Protein AF-A0A5N4EJU1-F1 (afdb_monomer)

InterPro domains:
  IPR001828 Receptor, ligand binding region [PF01094] (2-171)
  IPR028082 Periplasmic binding protein-like I [SSF53822] (2-171)

Sequence (171 aa):
MPNTTLTYDIQRINLFDSFEASRRACDQLALGVAALFGPSHSSSVSAVQSICNALEVPHIQTRWKHPSVDNKDLFYINLYPDYAAISRAVLDLVLYYNWKTVTVVYEDSTGLIRLQELIKAPSRYNIKIKIRQLPSGNKDAKPLLKEMKKGKEFYVIFDCSHETAAEILKQ

Solvent-accessible surface area (backbone atoms only — not comparable to full-atom values): 10198 Å² total; per-residue (Å²): 121,95,91,66,84,88,82,87,86,89,82,85,71,64,87,81,38,29,65,58,36,35,52,53,47,51,55,47,54,74,72,67,58,84,55,43,79,51,63,78,49,62,68,23,31,58,44,40,43,53,53,22,36,77,69,70,30,40,25,43,33,78,48,83,60,85,84,62,94,82,68,79,76,73,32,60,51,65,74,34,79,58,44,67,59,53,13,45,54,54,40,51,50,42,57,72,71,63,54,49,52,39,34,42,36,26,56,53,82,67,38,60,60,40,35,41,57,43,72,53,33,53,82,81,41,90,36,47,80,45,81,47,72,50,61,79,69,101,49,83,52,54,68,61,53,51,50,33,57,74,68,67,57,79,44,70,46,79,43,62,55,72,68,57,47,60,54,59,77,73,104

Mean predicted aligned error: 4.78 Å

Secondary structure (DSSP, 8-state):
-TT-----------TT-HHHHHHHHHHHHHHT-S-EE--SSHHHHHHHHHHHHHTTPPEEE-S--PPPTT----SEEE-SPPHHHHHHHHHHHHHHTT-SEEEEEESSTTHHHHTHHHHHGGGTSS-EEEEEEPPSSS---HHHHHHHHHTT--SEEEES-HHHHHHHTT-

Radius of gyration: 20.51 Å; Cα contacts (8 Å, |Δi|>4): 219; chains: 1; bounding box: 45×35×64 Å

pLDDT: mean 92.73, std 7.02, range [63.12, 98.25]

Foldseek 3Di:
DVPDDDDDDDDDDDPLPLVRLLVVLVVRVVVPDQAAAHDQHQNNRVSSQVVCQVVVHAYEAAYDYDDDPPDPRDRYDYPHDDLVVQLVVVVVVCVVVVAQEEEEEEADPCLCVSNVVVVCCVVPDNHHYHYHYADHDPDDCVVVVVVCVVVVRPHYDYHDDPVVVVVVVVD

Organism: Camelus dromedarius (NCBI:txid9838)

Nearest PDB structures (foldseek):
  9b37-assembly1_A  TM=9.766E-01  e=9.406E-22  Rattus norvegicus
  3qlu-assembly2_D  TM=9.617E-01  e=1.287E-21  Rattus norvegicus
  7ysj-assembly1_D  TM=9.366E-01  e=5.253E-23  Rattus norvegicus
  3olz-assembly1_A  TM=9.768E-01  e=1.794E-20  Rattus norvegicus
  3olz-assembly1_B  TM=9.788E-01  e=8.081E-20  Rattus norvegicus

Structure (mmCIF, N/CA/C/O backbone):
data_AF-A0A5N4EJU1-F1
#
_entry.id   AF-A0A5N4EJU1-F1
#
loop_
_atom_site.group_PDB
_atom_site.id
_atom_site.type_symbol
_atom_site.label_atom_id
_atom_site.label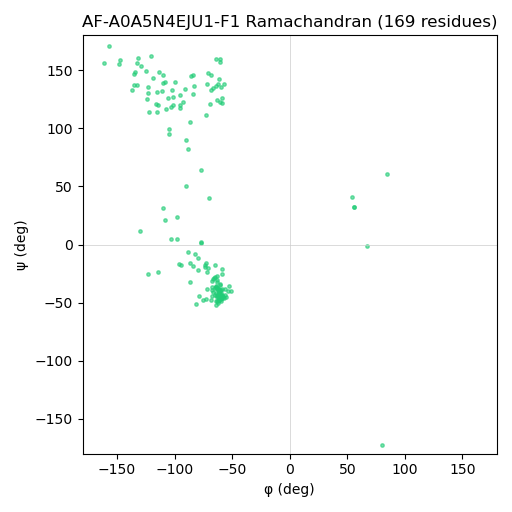_alt_id
_atom_site.label_comp_id
_atom_site.label_asym_id
_atom_site.label_entity_id
_atom_site.label_seq_id
_atom_site.pdbx_PDB_ins_code
_atom_site.Cartn_x
_atom_site.Cartn_y
_atom_site.Cartn_z
_atom_site.occupancy
_atom_site.B_iso_or_equiv
_atom_site.auth_seq_id
_atom_site.auth_comp_id
_atom_site.auth_asym_id
_atom_site.auth_atom_id
_atom_site.pdbx_PDB_model_num
ATOM 1 N N . MET A 1 1 ? -4.178 -6.543 -31.383 1.00 65.50 1 MET A N 1
ATOM 2 C CA . MET A 1 1 ? -3.155 -6.698 -32.437 1.00 65.50 1 MET A CA 1
ATOM 3 C C . MET A 1 1 ? -2.936 -8.188 -32.664 1.00 65.50 1 MET A C 1
ATOM 5 O O . MET A 1 1 ? -2.295 -8.809 -31.830 1.00 65.50 1 MET A O 1
ATOM 9 N N . PRO A 1 2 ? -3.540 -8.792 -33.698 1.00 85.94 2 PRO A N 1
ATOM 10 C CA . PRO A 1 2 ? -3.483 -10.244 -33.896 1.00 85.94 2 PRO A CA 1
ATOM 11 C C . PRO A 1 2 ? -2.115 -10.759 -34.385 1.00 85.94 2 PRO A C 1
ATOM 13 O O . PRO A 1 2 ? -1.831 -11.937 -34.220 1.00 85.94 2 PRO A O 1
ATOM 16 N N . ASN A 1 3 ? -1.250 -9.885 -34.917 1.00 93.69 3 ASN A N 1
ATOM 17 C CA . ASN A 1 3 ? 0.048 -10.252 -35.507 1.00 93.69 3 ASN A CA 1
ATOM 18 C C . ASN A 1 3 ? 1.252 -9.797 -34.659 1.00 93.69 3 ASN A C 1
ATOM 20 O O . ASN A 1 3 ? 2.296 -9.445 -35.202 1.00 93.69 3 ASN A O 1
ATOM 24 N N . THR A 1 4 ? 1.106 -9.735 -33.335 1.00 95.19 4 THR A N 1
ATOM 25 C CA . THR A 1 4 ? 2.164 -9.260 -32.430 1.00 95.19 4 THR A CA 1
ATOM 26 C C . THR A 1 4 ? 2.479 -10.325 -31.391 1.00 95.19 4 THR A C 1
ATOM 28 O O . THR A 1 4 ? 1.591 -10.750 -30.656 1.00 95.19 4 THR A O 1
ATOM 31 N N . THR A 1 5 ? 3.752 -10.709 -31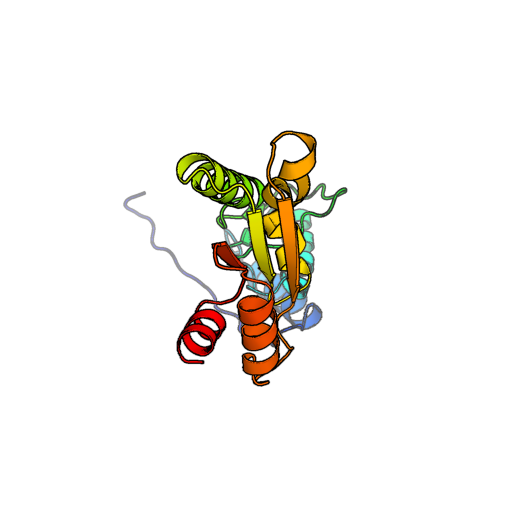.299 1.00 95.94 5 THR A N 1
ATOM 32 C CA . THR A 1 5 ? 4.264 -11.606 -30.257 1.00 95.94 5 THR A CA 1
ATOM 33 C C . THR A 1 5 ? 5.062 -10.786 -29.254 1.00 95.94 5 THR A C 1
ATOM 35 O O . THR A 1 5 ? 5.972 -10.057 -29.641 1.00 95.94 5 THR A O 1
ATOM 38 N N . LEU A 1 6 ? 4.722 -10.892 -27.969 1.00 96.19 6 LEU A N 1
ATOM 39 C CA . LEU A 1 6 ? 5.455 -10.215 -26.901 1.00 96.19 6 LEU A CA 1
ATOM 40 C C . LEU A 1 6 ? 6.682 -11.033 -26.496 1.00 96.19 6 LEU A C 1
ATOM 42 O O . LEU A 1 6 ? 6.596 -12.243 -26.294 1.00 96.19 6 LEU A O 1
ATOM 46 N N . THR A 1 7 ? 7.802 -10.346 -26.319 1.00 96.81 7 THR A N 1
ATOM 47 C CA . THR A 1 7 ? 9.022 -10.873 -25.702 1.00 96.81 7 THR A CA 1
ATOM 48 C C . THR A 1 7 ? 9.362 -10.034 -24.477 1.00 96.81 7 THR A C 1
ATOM 50 O O . THR A 1 7 ? 8.860 -8.921 -24.323 1.00 96.81 7 THR A O 1
ATOM 53 N N . TYR A 1 8 ? 10.199 -10.560 -23.589 1.00 97.50 8 TYR A N 1
ATOM 54 C CA . TYR A 1 8 ? 10.531 -9.893 -22.334 1.00 97.50 8 TYR A CA 1
ATOM 55 C C . TYR A 1 8 ? 11.964 -10.197 -21.901 1.00 97.50 8 TYR A C 1
ATOM 57 O O . TYR A 1 8 ? 12.534 -11.220 -22.278 1.00 97.50 8 TYR A O 1
ATOM 65 N N . ASP A 1 9 ? 12.502 -9.324 -21.055 1.00 97.94 9 ASP A N 1
ATOM 66 C CA . ASP A 1 9 ? 13.720 -9.555 -20.285 1.00 97.94 9 ASP A CA 1
ATOM 67 C C . ASP A 1 9 ? 13.390 -9.484 -18.785 1.00 97.94 9 ASP A C 1
ATOM 69 O O . ASP A 1 9 ? 12.543 -8.690 -18.367 1.00 97.94 9 ASP A O 1
ATOM 73 N N . ILE A 1 10 ? 14.030 -10.331 -17.971 1.00 97.25 10 ILE A N 1
ATOM 74 C CA . ILE A 1 10 ? 13.805 -10.388 -16.519 1.00 97.25 10 ILE A CA 1
ATOM 75 C C . ILE A 1 10 ? 15.123 -10.144 -15.794 1.00 97.25 10 ILE A C 1
ATOM 77 O O . ILE A 1 10 ? 16.002 -11.005 -15.780 1.00 97.25 10 ILE A O 1
ATOM 81 N N . GLN A 1 11 ? 15.201 -9.020 -15.083 1.00 96.12 11 GLN A N 1
ATOM 82 C CA . GLN A 1 11 ? 16.282 -8.734 -14.144 1.00 96.12 11 GLN A CA 1
ATOM 83 C C . GLN A 1 11 ? 15.813 -8.967 -12.705 1.00 96.12 11 GLN A C 1
ATOM 85 O O . GLN A 1 11 ? 14.746 -8.509 -12.297 1.00 96.12 11 GLN A O 1
ATOM 90 N N . ARG A 1 12 ? 16.622 -9.681 -11.917 1.00 94.44 12 ARG A N 1
ATOM 91 C CA . ARG A 1 12 ? 16.409 -9.843 -10.471 1.00 94.44 12 ARG A CA 1
ATOM 92 C C . ARG A 1 12 ? 17.322 -8.882 -9.724 1.00 94.44 12 ARG A C 1
ATOM 94 O O . ARG A 1 12 ? 18.477 -8.725 -10.106 1.00 94.44 12 ARG A O 1
ATOM 101 N N . ILE A 1 13 ? 16.792 -8.274 -8.670 1.00 93.94 13 ILE A N 1
ATOM 102 C CA . ILE A 1 13 ? 17.501 -7.303 -7.835 1.00 93.94 13 ILE A CA 1
ATOM 103 C C . ILE A 1 13 ? 17.313 -7.640 -6.363 1.00 93.94 13 ILE A C 1
ATOM 105 O O . ILE A 1 13 ? 16.317 -8.268 -5.987 1.00 93.94 13 ILE A O 1
ATOM 109 N N . ASN A 1 14 ? 18.240 -7.184 -5.530 1.00 91.69 14 ASN A N 1
ATOM 110 C CA . ASN A 1 14 ? 18.080 -7.267 -4.087 1.00 91.69 14 ASN A CA 1
ATOM 111 C C . ASN A 1 14 ? 17.007 -6.293 -3.579 1.00 91.69 14 ASN A C 1
ATOM 113 O O . ASN A 1 14 ? 16.805 -5.198 -4.113 1.00 91.69 14 ASN A O 1
ATOM 117 N N . LEU A 1 15 ? 16.309 -6.695 -2.513 1.00 88.12 15 LEU A N 1
ATOM 118 C CA . LEU A 1 15 ? 15.379 -5.808 -1.819 1.00 88.12 15 LEU A CA 1
ATOM 119 C C . LEU A 1 15 ? 16.144 -4.608 -1.254 1.00 88.12 15 LEU A C 1
ATOM 121 O O . LEU A 1 15 ? 17.255 -4.752 -0.755 1.00 88.12 15 LEU A O 1
ATOM 125 N N . PHE A 1 16 ? 15.517 -3.434 -1.311 1.00 87.88 16 PHE A N 1
ATOM 126 C CA . PHE A 1 16 ? 16.069 -2.160 -0.840 1.00 87.88 16 PHE A CA 1
ATOM 127 C C . PHE A 1 16 ? 17.278 -1.615 -1.621 1.00 87.88 16 PHE A C 1
ATOM 129 O O . PHE A 1 16 ? 17.711 -0.503 -1.325 1.00 87.88 16 PHE A O 1
ATOM 136 N N . ASP A 1 17 ? 17.770 -2.312 -2.650 1.00 92.88 17 ASP A N 1
ATOM 137 C CA . ASP A 1 17 ? 18.895 -1.847 -3.463 1.00 92.88 17 ASP A CA 1
ATOM 138 C C . ASP A 1 17 ? 18.411 -1.017 -4.663 1.00 92.88 17 ASP A C 1
ATOM 140 O O . ASP A 1 17 ? 18.096 -1.519 -5.746 1.00 92.88 17 ASP A O 1
ATOM 144 N N . SER A 1 18 ? 18.297 0.297 -4.462 1.00 94.12 18 SER A N 1
ATOM 145 C CA . SER A 1 18 ? 17.913 1.232 -5.525 1.00 94.12 18 SER A CA 1
ATOM 146 C C . SER A 1 18 ? 19.015 1.433 -6.568 1.00 94.12 18 SER A C 1
ATOM 148 O O . SER A 1 18 ? 18.719 1.815 -7.702 1.00 94.12 18 SER A O 1
ATOM 150 N N . PHE A 1 19 ? 20.278 1.187 -6.209 1.00 94.75 19 PHE A N 1
ATOM 151 C CA . PHE A 1 19 ? 21.408 1.336 -7.120 1.00 94.75 19 PHE A CA 1
ATOM 152 C C . PHE A 1 19 ? 21.450 0.173 -8.112 1.00 94.75 19 PHE A C 1
ATOM 154 O O . PHE A 1 19 ? 21.500 0.400 -9.323 1.00 94.75 19 PHE A O 1
ATOM 161 N N . GLU A 1 20 ? 21.320 -1.061 -7.620 1.00 95.94 20 GLU A N 1
ATOM 162 C CA . GLU A 1 20 ? 21.161 -2.235 -8.475 1.00 95.94 20 GLU A CA 1
ATOM 163 C C . GLU A 1 20 ? 19.914 -2.097 -9.356 1.00 95.94 20 GLU A C 1
ATOM 165 O O . GLU A 1 20 ? 20.005 -2.304 -10.565 1.00 95.94 20 GLU A O 1
ATOM 170 N N . ALA A 1 21 ? 18.780 -1.655 -8.794 1.00 96.44 21 ALA A N 1
ATOM 171 C CA . ALA A 1 21 ? 17.561 -1.395 -9.566 1.00 96.44 21 ALA A CA 1
ATOM 172 C C . ALA A 1 21 ? 17.791 -0.420 -10.730 1.00 96.44 21 ALA A C 1
ATOM 174 O O . ALA A 1 21 ? 17.358 -0.687 -11.850 1.00 96.44 21 ALA A O 1
ATOM 175 N N . SER A 1 22 ? 18.506 0.678 -10.476 1.00 96.56 22 SER A N 1
ATOM 176 C CA . SER A 1 22 ? 18.850 1.674 -11.497 1.00 96.56 22 SER A CA 1
ATOM 177 C C . SER A 1 22 ? 19.693 1.064 -12.611 1.00 96.56 22 SER A C 1
ATOM 179 O O . SER A 1 22 ? 19.384 1.229 -13.788 1.00 96.56 22 SER A O 1
ATOM 181 N N . ARG A 1 23 ? 20.735 0.309 -12.245 1.00 97.19 23 ARG A N 1
ATOM 182 C CA . ARG A 1 23 ? 21.622 -0.337 -13.214 1.00 97.19 23 ARG A CA 1
ATOM 183 C C . ARG A 1 23 ? 20.869 -1.344 -14.083 1.00 97.19 23 ARG A C 1
ATOM 185 O O . ARG A 1 23 ? 20.979 -1.283 -15.302 1.00 97.19 23 ARG A O 1
ATOM 192 N N . ARG A 1 24 ? 20.070 -2.224 -13.472 1.00 97.56 24 ARG A N 1
ATOM 193 C CA . ARG A 1 24 ? 19.271 -3.213 -14.212 1.00 97.56 24 ARG A CA 1
ATOM 194 C C . ARG A 1 24 ? 18.251 -2.555 -15.134 1.00 97.56 24 ARG A C 1
ATOM 196 O O . ARG A 1 24 ? 18.058 -3.034 -16.244 1.00 97.56 24 ARG A O 1
ATOM 203 N N . ALA A 1 25 ? 17.630 -1.457 -14.705 1.00 97.38 25 ALA A N 1
ATOM 204 C CA . ALA A 1 25 ? 16.727 -0.696 -15.561 1.00 97.38 25 ALA A CA 1
ATOM 205 C C . ALA A 1 25 ? 17.455 -0.134 -16.791 1.00 97.38 25 ALA A C 1
ATOM 207 O O . ALA A 1 25 ? 16.968 -0.300 -17.905 1.00 97.38 25 ALA A O 1
ATOM 208 N N . CYS A 1 26 ? 18.642 0.458 -16.617 1.00 97.69 26 CYS A N 1
ATOM 209 C CA . CYS A 1 26 ? 19.460 0.929 -17.737 1.00 97.69 26 CYS A CA 1
ATOM 210 C C . CYS A 1 26 ? 19.848 -0.205 -18.698 1.00 97.69 26 CYS A C 1
ATOM 212 O O . CYS A 1 26 ? 19.763 -0.015 -19.909 1.00 97.69 26 CYS A O 1
ATOM 214 N N . ASP A 1 27 ? 20.219 -1.380 -18.176 1.00 98.06 27 ASP A N 1
ATOM 215 C CA . ASP A 1 27 ? 20.542 -2.555 -18.996 1.00 98.06 27 ASP A CA 1
ATOM 216 C C . ASP A 1 27 ? 19.338 -2.964 -19.874 1.00 98.06 27 ASP A C 1
ATOM 218 O O . ASP A 1 27 ? 19.490 -3.195 -21.072 1.00 98.06 27 ASP A O 1
ATOM 222 N N . GLN A 1 28 ? 18.120 -2.981 -19.314 1.00 98.25 28 GLN A N 1
ATOM 223 C CA . GLN A 1 28 ? 16.895 -3.284 -20.069 1.00 98.25 28 GLN A CA 1
ATOM 224 C C . GLN A 1 28 ? 16.539 -2.204 -21.092 1.00 98.25 28 GLN A C 1
ATOM 226 O O . GLN A 1 28 ? 16.113 -2.510 -22.204 1.00 98.25 28 GLN A O 1
ATOM 231 N N . LEU A 1 29 ? 16.731 -0.935 -20.743 1.00 97.62 29 LEU A N 1
ATOM 232 C CA . LEU A 1 29 ? 16.485 0.182 -21.652 1.00 97.62 29 LEU A CA 1
ATOM 233 C C . LEU A 1 29 ? 17.449 0.152 -22.844 1.00 97.62 29 LEU A C 1
ATOM 235 O O . LEU A 1 29 ? 17.021 0.388 -23.971 1.00 97.62 29 LEU A O 1
ATOM 239 N N . ALA A 1 30 ? 18.710 -0.232 -22.625 1.00 97.75 30 ALA A N 1
ATOM 240 C CA . ALA A 1 30 ? 19.691 -0.425 -23.691 1.00 97.75 30 ALA A CA 1
ATOM 241 C C . ALA A 1 30 ? 19.328 -1.577 -24.650 1.00 97.75 30 ALA A C 1
ATOM 243 O O . ALA A 1 30 ? 19.682 -1.518 -25.827 1.00 97.75 30 ALA A O 1
ATOM 244 N N . LEU A 1 31 ? 18.595 -2.597 -24.181 1.00 97.38 31 LEU A N 1
ATOM 245 C CA . LEU A 1 31 ? 18.048 -3.663 -25.035 1.00 97.38 31 LEU A CA 1
ATOM 246 C C . LEU A 1 31 ? 16.867 -3.197 -25.908 1.00 97.38 31 LEU A C 1
ATOM 248 O O . LEU A 1 31 ? 16.526 -3.884 -26.868 1.00 97.38 31 LEU A O 1
ATOM 252 N N . GLY A 1 32 ? 16.250 -2.051 -25.599 1.00 96.56 32 GLY A N 1
ATOM 253 C CA . GLY A 1 32 ? 15.122 -1.498 -26.354 1.00 96.56 32 GLY A CA 1
ATOM 254 C C . GLY A 1 32 ? 13.763 -2.068 -25.938 1.00 96.56 32 GLY A C 1
ATOM 255 O O . GLY A 1 32 ? 13.056 -2.669 -26.745 1.00 96.56 32 GLY A O 1
ATOM 256 N N . VAL A 1 33 ? 13.378 -1.878 -24.674 1.00 97.94 33 VAL A N 1
ATOM 257 C CA . VAL A 1 33 ? 12.051 -2.273 -24.164 1.00 97.94 33 VAL A CA 1
ATOM 258 C C . VAL A 1 33 ? 10.977 -1.217 -24.445 1.00 97.94 33 VAL A C 1
ATOM 260 O O . VAL A 1 33 ? 11.229 -0.019 -24.380 1.00 97.94 33 VAL A O 1
ATOM 263 N N . ALA A 1 34 ? 9.743 -1.663 -24.703 1.00 97.56 34 ALA A N 1
ATOM 264 C CA . ALA A 1 34 ? 8.596 -0.771 -24.917 1.00 97.56 34 ALA A CA 1
ATOM 265 C C . ALA A 1 34 ? 7.987 -0.220 -23.613 1.00 97.56 34 ALA A C 1
ATOM 267 O O . ALA A 1 34 ? 7.276 0.780 -23.635 1.00 97.56 34 ALA A O 1
ATOM 268 N N . ALA A 1 35 ? 8.218 -0.900 -22.490 1.00 98.00 35 ALA A N 1
ATOM 269 C CA . ALA A 1 35 ? 7.795 -0.502 -21.154 1.00 98.00 35 ALA A CA 1
ATOM 270 C C . ALA A 1 35 ? 8.627 -1.264 -20.118 1.00 98.00 35 ALA A C 1
ATOM 272 O O . ALA A 1 35 ? 9.113 -2.364 -20.393 1.00 98.00 35 ALA A O 1
ATOM 273 N N . LEU A 1 36 ? 8.738 -0.709 -18.915 1.00 98.06 36 LEU A N 1
ATOM 274 C CA . LEU A 1 36 ? 9.440 -1.329 -17.800 1.00 98.06 36 LEU A CA 1
ATOM 275 C C . LEU A 1 36 ? 8.450 -1.617 -16.670 1.00 98.06 36 LEU A C 1
ATOM 277 O O . LEU A 1 36 ? 7.802 -0.714 -16.142 1.00 98.06 36 LEU A O 1
ATOM 281 N N . PHE A 1 37 ? 8.329 -2.887 -16.291 1.00 96.75 37 PHE A N 1
ATOM 282 C CA . PHE A 1 37 ? 7.527 -3.302 -15.142 1.00 96.75 37 PHE A CA 1
ATOM 283 C C . PHE A 1 37 ? 8.387 -3.205 -13.887 1.00 96.75 37 PHE A C 1
ATOM 285 O O . PHE A 1 37 ? 9.313 -3.990 -13.684 1.00 96.75 37 PHE A O 1
ATOM 292 N N . GLY A 1 38 ? 8.110 -2.175 -13.095 1.00 85.69 38 GLY A N 1
ATOM 293 C CA . GLY A 1 38 ? 8.965 -1.726 -12.012 1.00 85.69 38 GLY A CA 1
ATOM 294 C C . GLY A 1 38 ? 9.136 -2.727 -10.880 1.00 85.69 38 GLY A C 1
ATOM 295 O O . GLY A 1 38 ? 8.279 -3.591 -10.661 1.00 85.69 38 GLY A O 1
ATOM 296 N N . PRO A 1 39 ? 10.209 -2.575 -10.085 1.00 92.56 39 PRO A N 1
ATOM 297 C CA . PRO A 1 39 ? 10.368 -3.356 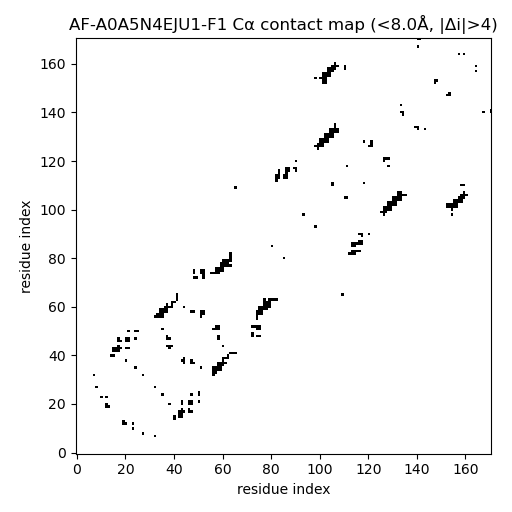-8.872 1.00 92.56 39 PRO A CA 1
ATOM 298 C C . PRO A 1 39 ? 9.208 -3.089 -7.904 1.00 92.56 39 PRO A C 1
ATOM 300 O O . PRO A 1 39 ? 8.524 -2.076 -7.974 1.00 92.56 39 PRO A O 1
ATOM 303 N N . SER A 1 40 ? 8.977 -4.001 -6.964 1.00 85.38 40 SER A N 1
ATOM 304 C CA . SER A 1 40 ? 7.849 -3.876 -6.029 1.00 85.38 40 SER A CA 1
ATOM 305 C C . SER A 1 40 ? 8.137 -2.986 -4.815 1.00 85.38 40 SER A C 1
ATOM 307 O O . SER A 1 40 ? 7.200 -2.554 -4.147 1.00 85.38 40 SER A O 1
ATOM 309 N N . HIS A 1 41 ? 9.410 -2.731 -4.496 1.00 85.12 41 HIS A N 1
ATOM 310 C CA . HIS A 1 41 ? 9.793 -2.025 -3.274 1.00 85.12 41 HIS A CA 1
ATOM 311 C C . HIS A 1 41 ? 9.906 -0.508 -3.483 1.00 85.12 41 HIS A C 1
ATOM 313 O O . HIS A 1 41 ? 10.558 -0.053 -4.424 1.00 85.12 41 HIS A O 1
ATOM 319 N N . SER A 1 42 ? 9.330 0.280 -2.570 1.00 78.44 42 SER A N 1
ATOM 320 C CA . SER A 1 42 ? 9.190 1.740 -2.697 1.00 78.44 42 SER A CA 1
ATOM 321 C C . SER A 1 42 ? 10.516 2.482 -2.907 1.00 78.44 42 SER A C 1
ATOM 323 O O . SER A 1 42 ? 10.573 3.408 -3.714 1.00 78.44 42 SER A O 1
ATOM 325 N N . SER A 1 43 ? 11.591 2.053 -2.237 1.00 79.31 43 SER A N 1
ATOM 326 C CA . SER A 1 43 ? 12.923 2.661 -2.375 1.00 79.31 43 SER A CA 1
ATOM 327 C C . SER A 1 43 ? 13.514 2.503 -3.781 1.00 79.31 43 SER A C 1
ATOM 329 O O . SER A 1 43 ? 14.169 3.414 -4.278 1.00 79.31 43 SER A O 1
ATOM 331 N N . SER A 1 44 ? 13.257 1.374 -4.445 1.00 91.12 44 SER A N 1
ATOM 332 C CA . SER A 1 44 ? 13.777 1.080 -5.785 1.00 91.12 44 SER A CA 1
ATOM 333 C C . SER A 1 44 ? 12.874 1.641 -6.889 1.00 91.12 44 SER A C 1
ATOM 335 O O . SER A 1 44 ? 13.371 2.062 -7.931 1.00 91.12 44 SER A O 1
ATOM 337 N N . VAL A 1 45 ? 11.557 1.703 -6.651 1.00 92.38 45 VAL A N 1
ATOM 338 C CA . VAL A 1 45 ? 10.565 2.230 -7.609 1.00 92.38 45 VAL A CA 1
ATOM 339 C C . VAL A 1 45 ? 10.873 3.667 -8.013 1.00 92.38 45 VAL A C 1
ATOM 341 O O . VAL A 1 45 ? 10.820 3.981 -9.199 1.00 92.38 45 VAL A O 1
ATOM 344 N N . SER A 1 46 ? 11.209 4.541 -7.061 1.00 90.00 46 SER A N 1
ATOM 345 C CA . SER A 1 46 ? 11.475 5.956 -7.355 1.00 90.00 46 SER A CA 1
ATOM 346 C C . SER A 1 46 ? 12.696 6.153 -8.259 1.00 90.00 46 SER A C 1
ATOM 348 O O . SER A 1 46 ? 12.673 7.014 -9.135 1.00 90.00 46 SER 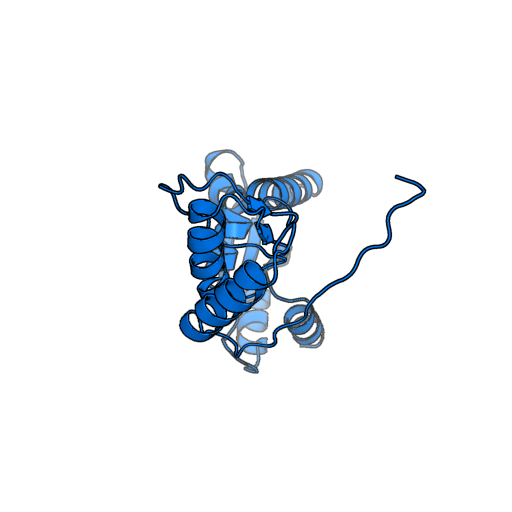A O 1
ATOM 350 N N . ALA A 1 47 ? 13.737 5.332 -8.091 1.00 92.12 47 ALA A N 1
ATOM 351 C CA . ALA A 1 47 ? 14.939 5.404 -8.919 1.00 92.12 47 ALA A CA 1
ATOM 352 C C . ALA A 1 47 ? 14.651 4.971 -10.366 1.00 92.12 47 ALA A C 1
ATOM 354 O O . ALA A 1 47 ? 14.956 5.698 -11.309 1.00 92.12 47 ALA A O 1
ATOM 355 N N . VAL A 1 48 ? 13.966 3.834 -10.534 1.00 95.25 48 VAL A N 1
ATOM 356 C CA . VAL A 1 48 ? 13.543 3.333 -11.852 1.00 95.25 48 VAL A CA 1
ATOM 357 C C . VAL A 1 48 ? 12.570 4.300 -12.532 1.00 95.25 48 VAL A C 1
ATOM 359 O O . VAL A 1 48 ? 12.679 4.534 -13.732 1.00 95.25 48 VAL A O 1
ATOM 362 N N . GLN A 1 49 ? 11.660 4.915 -11.770 1.00 94.25 49 GLN A N 1
ATOM 363 C CA . GLN A 1 49 ? 10.719 5.906 -12.290 1.00 94.25 49 GLN A CA 1
ATOM 364 C C . GLN A 1 49 ? 11.420 7.133 -12.870 1.00 94.25 49 GLN A C 1
ATOM 366 O O . GLN A 1 49 ? 11.065 7.549 -13.967 1.00 94.25 49 GLN A O 1
ATOM 371 N N . SER A 1 50 ? 12.414 7.677 -12.166 1.00 92.88 50 SER A N 1
ATOM 372 C CA . SER A 1 50 ? 13.172 8.838 -12.641 1.00 92.88 50 SER A CA 1
ATOM 373 C C . SER A 1 50 ? 13.881 8.547 -13.970 1.00 92.88 50 SER A C 1
ATOM 375 O O . SER A 1 50 ? 13.799 9.336 -14.909 1.00 92.88 50 SER A O 1
ATOM 377 N N . ILE A 1 51 ? 14.491 7.362 -14.096 1.00 95.44 51 ILE A N 1
ATOM 378 C CA . ILE A 1 51 ? 15.156 6.918 -15.333 1.00 95.44 51 ILE A CA 1
ATOM 379 C C . ILE A 1 51 ? 14.146 6.766 -16.477 1.00 95.44 51 ILE A C 1
ATOM 381 O O . ILE A 1 51 ? 14.364 7.283 -17.569 1.00 95.44 51 ILE A O 1
ATOM 385 N N . CYS A 1 52 ? 13.028 6.084 -16.222 1.00 96.62 52 CYS A N 1
ATOM 386 C CA . CYS A 1 52 ? 11.962 5.891 -17.204 1.00 96.62 52 CYS A CA 1
ATOM 387 C C . CYS A 1 52 ? 11.375 7.227 -17.679 1.00 96.62 52 CYS A C 1
ATOM 389 O O . CYS A 1 52 ? 11.125 7.399 -18.867 1.00 96.62 52 CYS A O 1
ATOM 391 N N . ASN A 1 53 ? 11.222 8.192 -16.769 1.00 95.38 53 ASN A N 1
ATOM 392 C CA . ASN A 1 53 ? 10.772 9.538 -17.100 1.00 95.38 53 ASN A CA 1
ATOM 393 C C . ASN A 1 53 ? 11.783 10.305 -17.958 1.00 95.38 53 ASN A C 1
ATOM 395 O O . ASN A 1 53 ? 11.384 10.962 -18.912 1.00 95.38 53 ASN A O 1
ATOM 399 N N . ALA A 1 54 ? 13.079 10.190 -17.662 1.00 96.00 54 ALA A N 1
ATOM 400 C CA . ALA A 1 54 ? 14.133 10.832 -18.446 1.00 96.00 54 ALA A CA 1
ATOM 401 C C . ALA A 1 54 ? 14.273 10.258 -19.868 1.00 96.00 54 ALA A C 1
ATOM 403 O O . ALA A 1 54 ? 14.692 10.973 -20.773 1.00 96.00 54 ALA A O 1
ATOM 404 N N . LEU A 1 55 ? 13.947 8.976 -20.055 1.00 97.06 55 LEU A N 1
ATOM 405 C CA .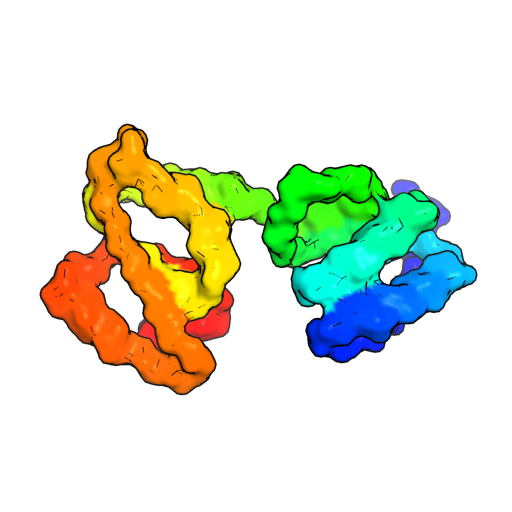 LEU A 1 55 ? 14.058 8.268 -21.336 1.00 97.06 55 LEU A CA 1
ATOM 406 C C . LEU A 1 55 ? 12.716 8.080 -22.051 1.00 97.06 55 LEU A C 1
ATOM 408 O O . LEU A 1 55 ? 12.671 7.410 -23.079 1.00 97.06 55 LEU A O 1
ATOM 412 N N . GLU A 1 56 ? 11.638 8.646 -21.507 1.00 97.06 56 GLU A N 1
ATOM 413 C CA . GLU A 1 56 ? 10.289 8.575 -22.075 1.00 97.06 56 GLU A CA 1
ATOM 414 C C . GLU A 1 56 ? 9.782 7.134 -22.305 1.00 97.06 56 GLU A C 1
ATOM 416 O O . GLU A 1 56 ? 8.994 6.856 -23.211 1.00 97.06 56 GLU A O 1
ATOM 421 N N . VAL A 1 57 ? 10.200 6.197 -21.446 1.00 98.06 57 VAL A N 1
ATOM 422 C CA . VAL A 1 57 ? 9.744 4.799 -21.471 1.00 98.06 57 VAL A CA 1
ATOM 423 C C . VAL A 1 57 ? 8.696 4.582 -20.376 1.00 98.06 57 VAL A C 1
ATOM 425 O O . VAL A 1 57 ? 8.971 4.876 -19.215 1.00 98.06 57 VAL A O 1
ATOM 428 N N . PRO A 1 58 ? 7.502 4.042 -20.683 1.00 98.12 58 PRO A N 1
ATOM 429 C CA . PRO A 1 58 ? 6.463 3.816 -19.682 1.00 98.12 58 PRO A CA 1
ATOM 430 C C . PRO A 1 58 ? 6.908 2.898 -18.535 1.00 98.12 58 PRO A C 1
ATOM 432 O O . PRO A 1 58 ? 7.238 1.729 -18.746 1.00 98.12 58 PRO A O 1
ATOM 435 N N . HIS A 1 59 ? 6.836 3.402 -17.304 1.00 97.44 59 HIS A N 1
ATOM 436 C CA . HIS A 1 59 ? 7.049 2.629 -16.083 1.00 97.44 59 HIS A CA 1
ATOM 437 C C . HIS A 1 59 ? 5.719 2.136 -15.498 1.00 97.44 59 HIS A C 1
ATOM 439 O O . HIS A 1 59 ? 4.870 2.926 -15.082 1.00 97.44 59 HIS A O 1
ATOM 445 N N . ILE A 1 60 ? 5.535 0.820 -15.422 1.00 97.19 60 ILE A N 1
ATOM 446 C CA . ILE A 1 60 ? 4.311 0.194 -14.911 1.00 97.19 60 ILE A CA 1
ATOM 447 C C . ILE A 1 60 ? 4.549 -0.290 -13.481 1.00 97.19 60 ILE A C 1
ATOM 449 O O . ILE A 1 60 ? 5.407 -1.136 -13.233 1.00 97.19 60 ILE A O 1
ATOM 453 N N . GLN A 1 61 ? 3.767 0.236 -12.539 1.00 94.94 61 GLN A N 1
ATOM 454 C CA . GLN A 1 61 ? 3.837 -0.077 -11.111 1.00 94.94 61 GLN A CA 1
ATOM 455 C C . GLN A 1 61 ? 2.613 -0.883 -10.673 1.00 94.94 61 GLN A C 1
ATOM 457 O O . GLN A 1 61 ? 1.503 -0.685 -11.167 1.00 94.94 61 GLN A O 1
ATOM 462 N N . THR A 1 62 ? 2.813 -1.791 -9.719 1.00 93.62 62 THR A N 1
ATOM 463 C CA . THR A 1 62 ? 1.774 -2.711 -9.213 1.00 93.62 62 THR A CA 1
ATOM 464 C C . THR A 1 62 ? 1.676 -2.720 -7.685 1.00 93.62 62 THR A C 1
ATOM 466 O O . THR A 1 62 ? 1.043 -3.597 -7.083 1.00 93.62 62 THR A O 1
ATOM 469 N N . ARG A 1 63 ? 2.333 -1.760 -7.032 1.00 90.19 63 ARG A N 1
ATOM 470 C CA . ARG A 1 63 ? 2.383 -1.620 -5.577 1.00 90.19 63 ARG A CA 1
ATOM 471 C C . ARG A 1 63 ? 2.158 -0.175 -5.185 1.00 90.19 63 ARG A C 1
ATOM 473 O O . ARG A 1 63 ? 2.563 0.747 -5.895 1.00 90.19 63 ARG A O 1
ATOM 480 N N . TRP A 1 64 ? 1.519 0.013 -4.037 1.00 87.12 64 TRP A N 1
ATOM 481 C CA . TRP A 1 64 ? 1.394 1.336 -3.454 1.00 87.12 64 TRP A CA 1
ATOM 482 C C . TRP A 1 64 ? 2.778 1.894 -3.127 1.00 87.12 64 TRP A C 1
ATOM 484 O O . TRP A 1 64 ? 3.637 1.201 -2.579 1.00 87.12 64 TRP A O 1
ATOM 494 N N . LYS A 1 65 ? 2.965 3.174 -3.426 1.00 84.88 65 LYS A N 1
ATOM 495 C CA . LYS A 1 65 ? 4.083 3.967 -2.935 1.00 84.88 65 LYS A CA 1
ATOM 496 C C . LYS A 1 65 ? 3.527 5.248 -2.341 1.00 84.88 65 LYS A C 1
ATOM 498 O O . LYS A 1 65 ? 2.481 5.733 -2.773 1.00 84.88 65 LYS A O 1
ATOM 503 N N . HIS A 1 66 ? 4.260 5.814 -1.396 1.00 81.56 66 HIS A N 1
ATOM 504 C CA . HIS A 1 66 ? 3.915 7.116 -0.858 1.00 81.56 66 HIS A CA 1
ATOM 505 C C . HIS A 1 66 ? 3.889 8.169 -1.986 1.00 81.56 66 HIS A C 1
ATOM 507 O O . HIS A 1 66 ? 4.893 8.300 -2.697 1.00 81.56 66 HIS A O 1
ATOM 513 N N . PRO A 1 67 ? 2.787 8.922 -2.165 1.00 74.25 67 PRO A N 1
ATOM 514 C CA . PRO A 1 67 ? 2.743 10.011 -3.134 1.00 74.25 67 PRO A CA 1
ATOM 515 C C . PRO A 1 67 ? 3.760 11.095 -2.758 1.00 74.25 67 PRO A C 1
ATOM 517 O O . PRO A 1 67 ? 3.745 11.608 -1.640 1.00 74.25 67 PRO A O 1
ATOM 520 N N . SER A 1 68 ? 4.669 11.450 -3.664 1.00 72.50 68 SER A N 1
ATOM 521 C CA . SER A 1 68 ? 5.527 12.625 -3.485 1.00 72.50 68 SER A CA 1
ATOM 522 C C . SER A 1 68 ? 4.782 13.879 -3.946 1.00 72.50 68 SER A C 1
ATOM 524 O O . SER A 1 68 ? 4.237 13.903 -5.046 1.00 72.50 68 SER A O 1
ATOM 526 N N . VAL A 1 69 ? 4.761 14.913 -3.098 1.00 63.12 69 VAL A N 1
ATOM 527 C CA . VAL A 1 69 ? 4.001 16.162 -3.319 1.00 63.12 69 VAL A CA 1
ATOM 528 C C . VAL A 1 69 ? 4.498 16.931 -4.554 1.00 63.12 69 VAL A C 1
ATOM 530 O O . VAL A 1 69 ? 3.704 17.582 -5.222 1.00 63.12 69 VAL A O 1
ATOM 533 N N . ASP A 1 70 ? 5.775 16.768 -4.915 1.00 66.19 70 ASP A N 1
ATOM 534 C CA . ASP A 1 70 ? 6.426 17.469 -6.032 1.00 66.19 70 ASP A CA 1
ATOM 535 C C . ASP A 1 70 ? 6.722 16.570 -7.246 1.00 66.19 70 ASP A C 1
ATOM 537 O O . ASP A 1 70 ? 7.605 16.872 -8.053 1.00 66.19 70 ASP A O 1
ATOM 541 N N . ASN A 1 71 ? 6.036 15.429 -7.385 1.00 70.12 71 ASN A N 1
ATOM 542 C CA . ASN A 1 71 ? 6.330 14.514 -8.484 1.00 70.12 71 ASN A CA 1
ATOM 543 C C . ASN A 1 71 ? 5.844 15.062 -9.833 1.00 70.12 71 ASN A C 1
ATOM 545 O O . ASN A 1 71 ? 4.642 15.128 -10.081 1.00 70.12 71 ASN A O 1
ATOM 549 N N . LYS A 1 72 ? 6.787 15.418 -10.708 1.00 80.12 72 LYS A N 1
ATOM 550 C CA . LYS A 1 72 ? 6.518 15.861 -12.084 1.00 80.12 72 LYS A CA 1
ATOM 551 C C . LYS A 1 72 ? 6.680 14.747 -13.119 1.00 80.12 72 LYS A C 1
ATOM 553 O O . LYS A 1 72 ? 6.598 15.035 -14.308 1.00 80.12 72 LYS A O 1
ATOM 558 N N . ASP A 1 73 ? 6.937 13.512 -12.695 1.00 85.31 73 ASP A N 1
ATOM 559 C CA . ASP A 1 73 ? 7.109 12.402 -13.626 1.00 85.31 73 ASP A CA 1
ATOM 560 C C . ASP A 1 73 ? 5.787 12.101 -14.345 1.00 85.31 73 ASP A C 1
ATOM 562 O O . ASP A 1 73 ? 4.730 12.027 -13.717 1.00 85.31 73 ASP A O 1
ATOM 566 N N . LEU A 1 74 ? 5.851 11.903 -15.661 1.00 91.50 74 LEU A N 1
ATOM 567 C CA . LEU A 1 74 ? 4.687 11.674 -16.525 1.00 91.50 74 LEU A CA 1
ATOM 568 C C . LEU A 1 74 ? 4.683 10.272 -17.145 1.00 91.50 74 LEU A C 1
ATOM 570 O O . LEU A 1 74 ? 3.622 9.745 -17.470 1.00 91.50 74 LEU A O 1
ATOM 574 N N . PHE A 1 75 ? 5.848 9.632 -17.268 1.00 95.56 75 PHE A N 1
ATOM 575 C CA . PHE A 1 75 ? 5.989 8.320 -17.911 1.00 95.56 75 PHE A CA 1
ATOM 576 C C . PHE A 1 75 ? 5.823 7.158 -16.931 1.00 95.56 75 PHE A C 1
ATOM 578 O O . PHE A 1 75 ? 6.651 6.249 -16.857 1.00 95.56 75 PHE A O 1
ATOM 585 N N . TYR A 1 76 ? 4.743 7.169 -16.152 1.00 94.81 76 TYR A N 1
ATOM 586 C CA . TYR A 1 76 ? 4.395 6.024 -15.321 1.00 94.81 76 TYR A CA 1
ATOM 587 C C . TYR A 1 76 ? 2.888 5.862 -15.142 1.00 94.81 76 TYR A C 1
ATOM 589 O O . TYR A 1 76 ? 2.122 6.820 -15.201 1.00 94.81 76 TYR A O 1
ATOM 597 N N . ILE A 1 77 ? 2.475 4.629 -14.862 1.00 94.12 77 ILE A N 1
ATOM 598 C CA . ILE A 1 77 ? 1.137 4.311 -14.368 1.00 94.12 77 ILE A CA 1
ATOM 599 C C . ILE A 1 77 ? 1.259 3.365 -13.178 1.00 94.12 77 ILE A C 1
ATOM 601 O O . ILE A 1 77 ? 2.046 2.417 -13.204 1.00 94.12 77 ILE A O 1
ATOM 605 N N . ASN A 1 78 ? 0.477 3.614 -12.127 1.00 93.12 78 ASN A N 1
ATOM 606 C CA . ASN A 1 78 ? 0.344 2.686 -11.012 1.00 93.12 78 ASN A CA 1
ATOM 607 C C . ASN A 1 78 ? -1.024 2.014 -11.066 1.00 93.12 78 ASN A C 1
ATOM 609 O O . ASN A 1 78 ? -2.052 2.675 -10.961 1.00 93.12 78 ASN A O 1
ATOM 613 N N . LEU A 1 79 ? -1.017 0.696 -11.247 1.00 95.06 79 LEU A N 1
ATOM 614 C CA . LEU A 1 79 ? -2.222 -0.127 -11.300 1.00 95.06 79 LEU A CA 1
ATOM 615 C C . LEU A 1 79 ? -2.734 -0.496 -9.903 1.00 95.06 79 LEU A C 1
ATOM 617 O O . LEU A 1 79 ? -3.807 -1.082 -9.774 1.00 95.06 79 LEU A O 1
ATOM 621 N N . TYR A 1 80 ? -1.967 -0.190 -8.853 1.00 93.06 80 TYR A N 1
ATOM 622 C CA . TYR A 1 80 ? -2.419 -0.380 -7.485 1.00 93.06 80 TYR A CA 1
ATOM 623 C C . TYR A 1 80 ? -3.554 0.609 -7.167 1.00 93.06 80 TYR A C 1
ATOM 625 O O . TYR A 1 80 ? -3.404 1.796 -7.467 1.00 93.06 80 TYR A O 1
ATOM 633 N N . PRO A 1 81 ? -4.669 0.166 -6.553 1.00 93.25 81 PRO A N 1
ATOM 634 C CA . PRO A 1 81 ? -5.788 1.052 -6.260 1.00 93.25 81 PRO A CA 1
ATOM 635 C C . PRO A 1 81 ? -5.361 2.242 -5.404 1.00 93.25 81 PRO A C 1
ATOM 637 O O . PRO A 1 81 ? -4.610 2.091 -4.436 1.00 93.25 81 PRO A O 1
ATOM 640 N N . ASP A 1 82 ? -5.868 3.424 -5.746 1.00 90.75 82 ASP A N 1
ATOM 641 C CA . ASP A 1 82 ? -5.535 4.626 -4.999 1.00 90.75 82 ASP A CA 1
ATOM 642 C C . ASP A 1 82 ? -5.947 4.496 -3.525 1.00 90.75 82 ASP A C 1
ATOM 644 O O . ASP A 1 82 ? -7.038 4.031 -3.176 1.00 90.75 82 ASP A O 1
ATOM 648 N N . TYR A 1 83 ? -5.044 4.912 -2.644 1.00 91.00 83 TYR A N 1
ATOM 649 C CA . TYR A 1 83 ? -5.219 4.726 -1.213 1.00 91.00 83 TYR A CA 1
ATOM 650 C C . TYR A 1 83 ? -6.369 5.567 -0.662 1.00 91.00 83 TYR A C 1
ATOM 652 O O . TYR A 1 83 ? -7.042 5.112 0.258 1.00 91.00 83 TYR A O 1
ATOM 660 N N . ALA A 1 84 ? -6.648 6.748 -1.228 1.00 92.00 84 ALA A N 1
ATOM 661 C CA . ALA A 1 84 ? -7.777 7.558 -0.790 1.00 92.00 84 ALA A CA 1
ATOM 662 C C . ALA A 1 84 ? -9.109 6.879 -1.142 1.00 92.00 84 ALA A C 1
ATOM 664 O O . ALA A 1 84 ? -10.032 6.901 -0.326 1.00 92.00 84 ALA A O 1
ATOM 665 N N . ALA A 1 85 ? -9.191 6.205 -2.295 1.00 94.25 85 ALA A N 1
ATOM 666 C CA . ALA A 1 85 ? -10.358 5.407 -2.669 1.00 94.25 85 ALA A CA 1
ATOM 667 C C . ALA A 1 85 ? -10.583 4.224 -1.710 1.00 94.25 85 ALA A C 1
ATOM 669 O O . ALA A 1 85 ? -11.703 4.028 -1.237 1.00 94.25 85 ALA A O 1
ATOM 670 N N . ILE A 1 86 ? -9.524 3.484 -1.351 1.00 94.44 86 ILE A N 1
ATOM 671 C CA . ILE A 1 86 ? -9.607 2.416 -0.335 1.00 94.44 86 ILE A CA 1
ATOM 672 C C . ILE A 1 86 ? -10.060 2.996 1.012 1.00 94.44 86 ILE A C 1
ATOM 674 O O . ILE A 1 86 ? -10.995 2.488 1.627 1.00 94.44 86 ILE A O 1
ATOM 678 N N . SER A 1 87 ? -9.431 4.086 1.456 1.00 95.75 87 SER A N 1
ATOM 679 C CA . SER A 1 87 ? -9.741 4.760 2.720 1.00 95.75 87 SER A CA 1
ATOM 680 C C . SER A 1 87 ? -11.211 5.179 2.808 1.00 95.75 87 SER A C 1
ATOM 682 O O . SER A 1 87 ? -11.872 4.960 3.825 1.00 95.75 87 SER A O 1
ATOM 684 N N . ARG A 1 88 ? -11.740 5.738 1.712 1.00 96.56 88 ARG A N 1
ATOM 685 C CA . ARG A 1 88 ? -13.146 6.122 1.569 1.00 96.56 88 ARG A CA 1
ATOM 686 C C . ARG A 1 88 ? -14.066 4.907 1.655 1.00 96.56 88 ARG A C 1
ATOM 688 O O . ARG A 1 88 ? -15.013 4.936 2.429 1.00 96.56 88 ARG A O 1
ATOM 695 N N . ALA A 1 89 ? -13.762 3.839 0.920 1.00 97.62 89 ALA A N 1
ATOM 696 C CA . ALA A 1 89 ? -14.572 2.623 0.929 1.00 97.62 89 ALA A CA 1
ATOM 697 C C . ALA A 1 89 ? -14.646 1.993 2.331 1.00 97.62 89 ALA A C 1
ATOM 699 O O . ALA A 1 89 ? -15.712 1.560 2.768 1.00 97.62 89 ALA A O 1
ATOM 700 N N . VAL A 1 90 ? -13.535 1.996 3.076 1.00 97.38 90 VAL A N 1
ATOM 701 C CA . VAL A 1 90 ? -13.511 1.539 4.474 1.00 97.38 90 VAL A CA 1
ATOM 702 C C . VAL A 1 90 ? -14.392 2.426 5.362 1.00 97.38 90 VAL A C 1
ATOM 704 O O . VAL A 1 90 ? -15.161 1.908 6.172 1.00 97.38 90 VAL A O 1
ATOM 707 N N . LEU A 1 91 ? -14.327 3.752 5.206 1.00 97.31 91 LEU A N 1
ATOM 708 C CA . LEU A 1 91 ? -15.206 4.679 5.925 1.00 97.31 91 LEU A CA 1
ATOM 709 C C . LEU A 1 91 ? -16.689 4.454 5.584 1.00 97.31 91 LEU A C 1
ATOM 711 O O . LEU A 1 91 ? -17.525 4.455 6.486 1.00 97.31 91 LEU A O 1
ATOM 715 N N . ASP A 1 92 ? -17.020 4.216 4.317 1.00 97.88 92 ASP A N 1
ATOM 716 C CA . ASP A 1 92 ? -18.395 3.952 3.889 1.00 97.88 92 ASP A CA 1
ATOM 717 C C . ASP A 1 92 ? -18.950 2.677 4.549 1.00 97.88 92 ASP A C 1
ATOM 719 O O . ASP A 1 92 ? -20.096 2.671 5.000 1.00 97.88 92 ASP A O 1
ATOM 723 N N . LEU A 1 93 ? -18.128 1.633 4.722 1.00 98.19 93 LEU A N 1
ATOM 724 C CA . LEU A 1 93 ? -18.505 0.437 5.489 1.00 98.19 93 LEU A CA 1
ATOM 725 C C . LEU A 1 93 ? -18.741 0.747 6.975 1.00 98.19 93 LEU A C 1
ATOM 727 O O . LEU A 1 93 ? -19.728 0.291 7.551 1.00 98.19 93 LEU A O 1
ATOM 731 N N . VAL A 1 94 ? -17.872 1.547 7.599 1.00 97.88 94 VAL A N 1
ATOM 732 C CA . VAL A 1 94 ? -18.030 1.987 9.000 1.00 97.88 94 VAL A CA 1
ATOM 733 C C . VAL A 1 94 ? -19.352 2.736 9.199 1.00 97.88 94 VAL A C 1
ATOM 735 O O . VAL A 1 94 ? -20.064 2.499 10.180 1.00 97.88 94 VAL A O 1
ATOM 738 N N . LEU A 1 95 ? -19.694 3.620 8.258 1.00 97.00 95 LEU A N 1
ATOM 739 C CA . LEU A 1 95 ? -20.947 4.371 8.261 1.00 97.00 95 LEU A CA 1
ATOM 740 C C . LEU A 1 95 ? -22.154 3.458 8.030 1.00 97.00 95 LEU A C 1
ATOM 742 O O . LEU A 1 95 ? -23.131 3.557 8.770 1.00 97.00 95 LEU A O 1
ATOM 746 N N . TYR A 1 96 ? -22.068 2.540 7.065 1.00 98.19 96 TYR A N 1
ATOM 747 C CA . TYR A 1 96 ? -23.114 1.562 6.764 1.00 98.19 96 TYR A CA 1
ATOM 748 C C . TYR A 1 96 ? -23.464 0.699 7.983 1.00 98.19 96 TYR A C 1
ATOM 750 O O . TYR A 1 96 ? -24.636 0.553 8.332 1.00 98.19 96 TYR A O 1
ATOM 758 N N . TYR A 1 97 ? -22.454 0.195 8.700 1.00 97.81 97 TYR A N 1
ATOM 759 C CA . TYR A 1 97 ? -22.659 -0.579 9.927 1.00 97.81 97 TYR A CA 1
ATOM 760 C C . TYR A 1 97 ? -22.999 0.277 11.160 1.00 97.81 97 TYR A C 1
ATOM 762 O O . TYR A 1 97 ? -23.167 -0.262 12.254 1.00 97.81 97 TYR A O 1
ATOM 770 N N . ASN A 1 98 ? -23.125 1.601 11.012 1.00 96.81 98 ASN A N 1
ATOM 771 C CA . ASN A 1 98 ? -23.435 2.544 12.088 1.00 96.81 98 ASN A CA 1
ATOM 772 C C . ASN A 1 98 ? -22.462 2.491 13.281 1.00 96.81 98 ASN A C 1
ATOM 774 O O . ASN A 1 98 ? -22.844 2.761 14.426 1.00 96.81 98 ASN A O 1
ATOM 778 N N . TRP A 1 99 ? -21.186 2.188 13.038 1.00 97.69 99 TRP A N 1
ATOM 779 C CA . TRP A 1 99 ? -20.182 2.148 14.099 1.00 97.69 99 TRP A CA 1
ATOM 780 C C . TRP A 1 99 ? -19.902 3.561 14.631 1.00 97.69 99 TRP A C 1
ATOM 782 O O . TRP A 1 99 ? -19.490 4.457 13.899 1.00 97.69 99 TRP A O 1
ATOM 792 N N . LYS A 1 100 ? -20.124 3.774 15.935 1.00 96.06 100 LYS A N 1
ATOM 793 C CA . LYS A 1 100 ? -19.870 5.064 16.616 1.00 96.06 100 LYS A CA 1
ATOM 794 C C . LYS A 1 100 ? -18.496 5.149 17.274 1.00 96.06 100 LYS A C 1
ATOM 796 O O . LYS A 1 100 ? -18.036 6.239 17.598 1.00 96.06 100 LYS A O 1
ATOM 801 N N . THR A 1 101 ? -17.850 4.006 17.478 1.00 96.81 101 THR A N 1
ATOM 802 C CA . THR A 1 101 ? -16.477 3.904 17.976 1.00 96.81 101 THR A CA 1
ATOM 803 C C . THR A 1 101 ? -15.763 2.847 17.153 1.00 96.81 101 THR A C 1
ATOM 805 O O . THR A 1 101 ? -16.322 1.770 16.975 1.00 96.81 101 THR A O 1
ATOM 808 N N . VAL A 1 102 ? -14.555 3.143 16.682 1.00 97.94 102 VAL A N 1
ATOM 809 C CA . VAL A 1 102 ? -13.729 2.232 15.883 1.00 97.94 102 VAL A CA 1
ATOM 810 C C . VAL A 1 102 ? -12.297 2.258 16.402 1.00 97.94 102 VAL A C 1
ATOM 812 O O . VAL A 1 102 ? -11.756 3.327 16.685 1.00 97.94 102 VAL A O 1
ATOM 815 N N . THR A 1 103 ? -11.674 1.090 16.512 1.00 98.25 103 THR A N 1
ATOM 816 C CA . THR A 1 103 ? -10.238 0.960 16.761 1.00 98.25 103 THR A CA 1
ATOM 817 C C . THR A 1 103 ? -9.539 0.589 15.459 1.00 98.25 103 THR A C 1
ATOM 819 O O . THR A 1 103 ? -9.798 -0.468 14.892 1.00 98.25 103 THR A O 1
ATOM 822 N N . VAL A 1 104 ? -8.637 1.447 14.995 1.00 97.69 104 VAL A N 1
ATOM 823 C CA . VAL A 1 104 ? -7.738 1.166 13.874 1.00 97.69 104 VAL A CA 1
ATOM 824 C C . VAL A 1 104 ? -6.441 0.597 14.432 1.00 97.69 104 VAL A C 1
ATOM 826 O O . VAL A 1 104 ? -5.789 1.231 15.264 1.00 97.69 104 VAL A O 1
ATOM 829 N N . VAL A 1 105 ? -6.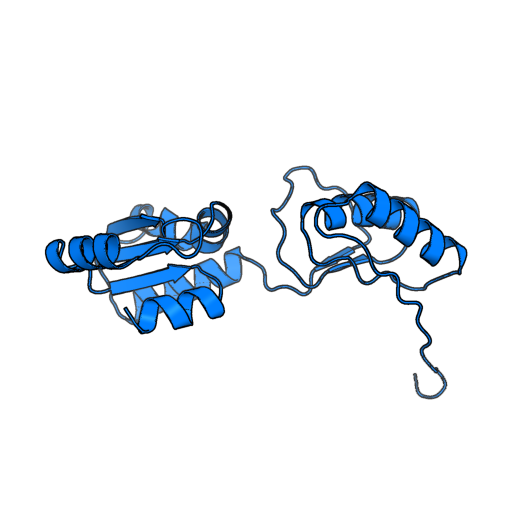080 -0.597 13.980 1.00 96.94 105 VAL A N 1
ATOM 830 C CA . VAL A 1 105 ? -4.860 -1.306 14.356 1.00 96.94 105 VAL A CA 1
ATOM 831 C C . VAL A 1 105 ? -3.985 -1.427 13.114 1.00 96.94 105 VAL A C 1
ATOM 833 O O . VAL A 1 105 ? -4.382 -2.100 12.169 1.00 96.94 105 VAL A O 1
ATOM 836 N N . TYR A 1 106 ? -2.826 -0.772 13.098 1.00 95.56 106 TYR A N 1
ATOM 837 C CA . TYR A 1 106 ? -1.941 -0.743 11.927 1.00 95.56 106 TYR A CA 1
ATOM 838 C C . TYR A 1 106 ? -0.613 -1.465 12.184 1.00 95.56 106 TYR A C 1
ATOM 840 O O . TYR A 1 106 ? -0.109 -1.475 13.309 1.00 95.56 106 TYR A O 1
ATOM 848 N N . GLU A 1 107 ? -0.044 -2.064 11.142 1.00 92.88 107 GLU A N 1
ATOM 849 C CA . GLU A 1 107 ? 1.243 -2.770 11.191 1.00 92.88 107 GLU A CA 1
ATOM 850 C C . GLU A 1 107 ? 2.438 -1.815 11.096 1.00 92.88 107 GLU A C 1
ATOM 852 O O . GLU A 1 107 ? 3.336 -1.825 11.942 1.00 92.88 107 GLU A O 1
ATOM 857 N N . ASP A 1 108 ? 2.424 -0.940 10.094 1.00 90.06 108 ASP A N 1
ATOM 858 C CA . ASP A 1 108 ? 3.538 -0.064 9.753 1.00 90.06 108 ASP A CA 1
ATOM 859 C C . ASP A 1 108 ? 3.085 1.393 9.558 1.00 90.06 108 ASP A C 1
ATOM 861 O O . ASP A 1 108 ? 1.908 1.677 9.332 1.00 90.06 108 ASP A O 1
ATOM 865 N N . SER A 1 109 ? 4.015 2.347 9.632 1.00 87.25 109 SER A N 1
ATOM 866 C CA . SER A 1 109 ? 3.688 3.781 9.582 1.00 87.25 109 SER A CA 1
ATOM 867 C C . SER A 1 109 ? 2.955 4.209 8.305 1.00 87.25 109 SER A C 1
ATOM 869 O O . SER A 1 109 ? 2.187 5.172 8.345 1.00 87.25 109 SER A O 1
ATOM 871 N N . THR A 1 110 ? 3.119 3.491 7.188 1.00 88.31 110 THR A N 1
ATOM 872 C CA . THR A 1 110 ? 2.391 3.783 5.946 1.00 88.31 110 THR A CA 1
ATOM 873 C C . THR A 1 110 ? 0.904 3.431 6.032 1.00 88.31 110 THR A C 1
ATOM 875 O O . THR A 1 110 ? 0.096 4.023 5.312 1.00 88.31 110 THR A O 1
ATOM 878 N N . GLY A 1 111 ? 0.508 2.565 6.969 1.00 89.06 111 GLY A N 1
ATOM 879 C CA . GLY A 1 111 ? -0.890 2.240 7.255 1.00 89.06 111 GLY A CA 1
ATOM 880 C C . GLY A 1 111 ? -1.730 3.434 7.698 1.00 89.06 111 GLY A C 1
ATOM 881 O O . GLY A 1 111 ? -2.885 3.586 7.295 1.00 89.06 111 GLY A O 1
ATOM 882 N N . LEU A 1 112 ? -1.123 4.370 8.434 1.00 91.44 112 LEU A N 1
ATOM 883 C CA . LEU A 1 112 ? -1.783 5.621 8.823 1.00 91.44 112 LEU A CA 1
ATOM 884 C C . LEU A 1 112 ? -2.142 6.489 7.611 1.00 91.44 112 LEU A C 1
ATOM 886 O O . LEU A 1 112 ? -3.134 7.214 7.630 1.00 91.44 112 LEU A O 1
ATOM 890 N N . ILE A 1 113 ? -1.348 6.398 6.545 1.00 91.12 113 ILE A N 1
ATOM 891 C CA . ILE A 1 113 ? -1.564 7.146 5.308 1.00 91.12 113 ILE A CA 1
ATOM 892 C C . ILE A 1 113 ? -2.658 6.466 4.490 1.00 91.12 113 ILE A C 1
ATOM 894 O O . ILE A 1 113 ? -3.586 7.142 4.046 1.00 91.12 113 ILE A O 1
ATOM 898 N N . ARG A 1 114 ? -2.616 5.130 4.368 1.00 91.00 114 ARG A N 1
ATOM 899 C CA . ARG A 1 114 ? -3.675 4.335 3.717 1.00 91.00 114 ARG A CA 1
ATOM 900 C C . ARG A 1 114 ? -5.055 4.611 4.317 1.00 91.00 114 ARG A C 1
ATOM 902 O O . ARG A 1 114 ? -6.034 4.756 3.590 1.00 91.00 114 ARG A O 1
ATOM 909 N N . LEU A 1 115 ? -5.136 4.763 5.637 1.00 93.75 115 LEU A N 1
ATOM 910 C CA . LEU A 1 115 ? -6.388 5.008 6.357 1.00 93.75 115 LEU A CA 1
ATOM 911 C C . LEU A 1 115 ? -6.651 6.487 6.696 1.00 93.75 115 LEU A C 1
ATOM 913 O O . LEU A 1 115 ? -7.432 6.781 7.602 1.00 93.75 115 LEU A O 1
ATOM 917 N N . GLN A 1 116 ? -6.058 7.433 5.960 1.00 92.88 116 GLN A N 1
ATOM 918 C CA . GLN A 1 116 ? -6.182 8.858 6.285 1.00 92.88 116 GLN A CA 1
ATOM 919 C C . GLN A 1 116 ? -7.625 9.397 6.297 1.00 92.88 116 GLN A C 1
ATOM 921 O O . GLN A 1 116 ? -7.947 10.223 7.151 1.00 92.88 116 GLN A O 1
ATOM 926 N N . GLU A 1 117 ? -8.497 8.963 5.380 1.00 93.44 117 GLU A N 1
ATOM 927 C CA . GLU A 1 117 ? -9.870 9.484 5.290 1.00 93.44 117 GLU A CA 1
ATOM 928 C C . GLU A 1 117 ? -10.703 8.975 6.462 1.00 93.44 117 GLU A C 1
ATOM 930 O O . GLU A 1 117 ? -11.468 9.734 7.059 1.00 93.44 117 GLU A O 1
ATOM 935 N N . LEU A 1 118 ? -10.477 7.718 6.854 1.00 95.06 118 LEU A N 1
ATOM 936 C CA . LEU A 1 118 ? -11.052 7.153 8.064 1.00 95.06 118 LEU A CA 1
ATOM 937 C C . LEU A 1 118 ? -10.554 7.909 9.302 1.00 95.06 118 LEU A C 1
ATOM 939 O O . LEU A 1 118 ? -11.371 8.365 10.090 1.00 95.06 118 LEU A O 1
ATOM 943 N N . ILE A 1 119 ? -9.243 8.108 9.467 1.00 94.81 119 ILE A N 1
ATOM 944 C CA . ILE A 1 119 ? -8.668 8.777 10.650 1.00 94.81 119 ILE A CA 1
ATOM 945 C C . ILE A 1 119 ? -9.174 10.222 10.797 1.00 94.81 119 ILE A C 1
ATOM 947 O O . ILE A 1 119 ? -9.378 10.692 11.916 1.00 94.81 119 ILE A O 1
ATOM 951 N N . LYS A 1 120 ? -9.427 10.923 9.684 1.00 94.88 120 LYS A N 1
ATOM 952 C CA . LYS A 1 120 ? -9.990 12.285 9.675 1.00 94.88 120 LYS A CA 1
ATOM 953 C C . LYS A 1 120 ? -11.509 12.319 9.889 1.00 94.88 120 LYS A C 1
ATOM 955 O O . LYS A 1 120 ? -12.050 13.397 10.156 1.00 94.88 120 LYS A O 1
ATOM 960 N N . ALA A 1 121 ? -12.205 11.182 9.821 1.00 94.50 121 ALA A N 1
ATOM 961 C CA . ALA A 1 121 ? -13.661 11.097 9.941 1.00 94.50 121 ALA A CA 1
ATOM 962 C C . ALA A 1 121 ? -14.264 11.761 11.199 1.00 94.50 121 ALA A C 1
ATOM 964 O O . ALA A 1 121 ? -15.321 12.377 11.053 1.00 94.50 121 ALA A O 1
ATOM 965 N N . PRO A 1 122 ? -13.635 11.748 12.396 1.00 95.81 122 PRO A N 1
ATOM 966 C CA . PRO A 1 122 ? -14.192 12.396 13.589 1.00 95.81 122 PRO A CA 1
ATOM 967 C C . PRO A 1 122 ? -14.446 13.902 13.433 1.00 95.81 122 PRO A C 1
ATOM 969 O O . PRO A 1 122 ? -15.251 14.467 14.163 1.00 95.81 122 PRO A O 1
ATOM 972 N N . SER A 1 123 ? -13.781 14.564 12.478 1.00 94.88 123 SER A N 1
ATOM 973 C CA . SER A 1 123 ? -14.007 15.989 12.183 1.00 94.88 123 SER A CA 1
ATOM 974 C C . SER A 1 123 ? -15.326 16.272 11.452 1.00 94.88 123 SER A C 1
ATOM 976 O O . SER A 1 123 ? -15.793 17.408 11.450 1.00 94.88 123 SER A O 1
ATOM 978 N N . ARG A 1 124 ? -15.925 15.255 10.819 1.00 94.81 124 ARG A N 1
ATOM 979 C CA . ARG A 1 124 ? -17.131 15.377 9.977 1.00 94.81 124 ARG A CA 1
ATOM 980 C C . ARG A 1 124 ? -18.280 14.484 10.432 1.00 94.81 124 ARG A C 1
ATOM 982 O O . ARG A 1 124 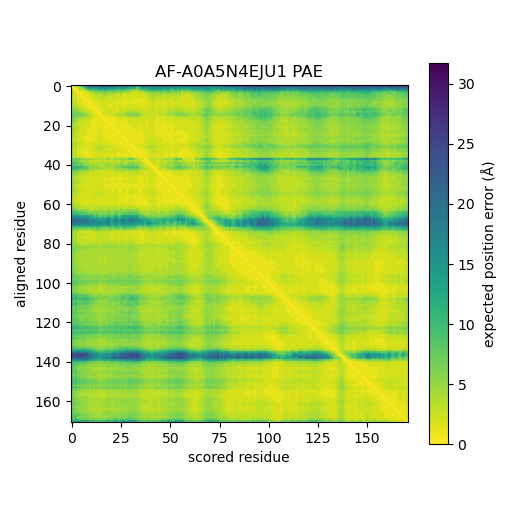? -19.436 14.782 10.154 1.00 94.81 124 ARG A O 1
ATOM 989 N N . TYR A 1 125 ? -17.969 13.391 11.118 1.00 95.12 125 TYR A N 1
ATOM 990 C CA . TYR A 1 125 ? -18.913 12.365 11.535 1.00 95.12 125 TYR A CA 1
ATOM 991 C C . TYR A 1 125 ? -18.820 12.153 13.044 1.00 95.12 125 TYR A C 1
ATOM 993 O O . TYR A 1 125 ? -17.749 12.263 13.636 1.00 95.12 125 TYR A O 1
ATOM 1001 N N . ASN A 1 126 ? -19.936 11.775 13.672 1.00 94.81 126 ASN A N 1
ATOM 1002 C CA . ASN A 1 126 ? -19.968 11.411 15.091 1.00 94.81 126 ASN A CA 1
ATOM 1003 C C . ASN A 1 126 ? -19.406 9.989 15.314 1.00 94.81 126 ASN A C 1
ATOM 1005 O O . ASN A 1 126 ? -20.137 9.068 15.688 1.00 94.81 126 ASN A O 1
ATOM 1009 N N . ILE A 1 127 ? -18.119 9.813 15.007 1.00 96.38 127 ILE A N 1
ATOM 1010 C CA . ILE A 1 127 ? -17.348 8.573 15.148 1.00 96.38 127 ILE A CA 1
ATOM 1011 C C . ILE A 1 127 ? -16.140 8.874 16.034 1.00 96.38 127 ILE A C 1
ATOM 1013 O O . ILE A 1 127 ? -15.402 9.826 15.793 1.00 96.38 127 ILE A O 1
ATOM 1017 N N . LYS A 1 128 ? -15.908 8.044 17.050 1.00 96.62 128 LYS A N 1
ATOM 1018 C CA . LYS A 1 128 ? -14.695 8.082 17.873 1.00 96.62 128 LYS A CA 1
ATOM 1019 C C . LYS A 1 128 ? -13.684 7.080 17.336 1.00 96.62 128 LYS A C 1
ATOM 1021 O O . LYS A 1 128 ? -14.016 5.908 17.185 1.00 96.62 128 LYS A O 1
ATOM 1026 N N . ILE A 1 129 ? -12.453 7.521 17.097 1.00 96.75 129 ILE A N 1
ATOM 1027 C CA . ILE A 1 129 ? -11.381 6.650 16.608 1.00 96.75 129 ILE A CA 1
ATOM 1028 C C . ILE A 1 129 ? -10.330 6.466 17.691 1.00 96.75 129 ILE A C 1
ATOM 1030 O O . ILE A 1 129 ? -9.871 7.431 18.300 1.00 96.75 129 ILE A O 1
ATOM 1034 N N . LYS A 1 130 ? -9.947 5.211 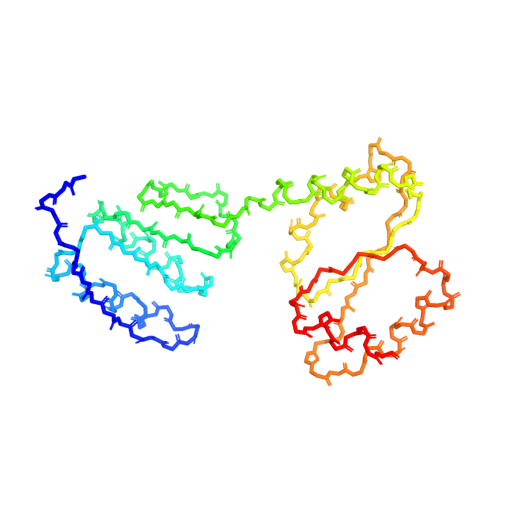17.915 1.00 97.25 130 LYS A N 1
ATOM 1035 C CA . LYS A 1 130 ? -8.753 4.833 18.666 1.00 97.25 130 LYS A CA 1
ATOM 1036 C C . LYS A 1 130 ? -7.724 4.287 17.690 1.00 97.25 130 LYS A C 1
ATOM 1038 O O . LYS A 1 130 ? -8.079 3.542 16.784 1.00 97.25 130 LYS A O 1
ATOM 1043 N N . ILE A 1 131 ? -6.462 4.641 17.887 1.00 96.88 131 ILE A N 1
ATOM 1044 C CA . ILE A 1 131 ? -5.361 4.189 17.038 1.00 96.88 131 ILE A CA 1
ATOM 1045 C C . ILE A 1 131 ? -4.432 3.327 17.886 1.00 96.88 131 ILE A C 1
ATOM 1047 O O . ILE A 1 131 ? -4.053 3.717 18.990 1.00 96.88 131 ILE A O 1
ATOM 1051 N N . ARG A 1 132 ? -4.081 2.151 17.370 1.00 96.12 132 ARG A N 1
ATOM 1052 C CA . ARG A 1 132 ? -3.158 1.198 17.985 1.00 96.12 132 ARG A CA 1
ATOM 1053 C C . ARG A 1 132 ? -2.185 0.684 16.933 1.00 96.12 132 ARG A C 1
ATOM 1055 O O . ARG A 1 132 ? -2.549 0.568 15.769 1.00 96.12 132 ARG A O 1
ATOM 1062 N N . GLN A 1 133 ? -0.968 0.364 17.350 1.00 95.19 133 GLN A N 1
ATOM 1063 C CA . GLN A 1 133 ? 0.038 -0.229 16.476 1.00 95.19 133 GLN A CA 1
ATOM 1064 C C . GLN A 1 133 ? 0.276 -1.684 16.874 1.00 95.19 133 GLN A C 1
ATOM 1066 O O . GLN A 1 133 ? 0.330 -1.997 18.066 1.00 95.19 133 GLN A O 1
ATOM 1071 N N . LEU A 1 134 ? 0.421 -2.562 15.885 1.00 94.00 134 LEU A N 1
ATOM 1072 C CA . LEU A 1 134 ? 0.866 -3.931 16.110 1.00 94.00 134 LEU A CA 1
ATOM 1073 C C . LEU A 1 134 ? 2.333 -3.952 16.550 1.00 94.00 134 LEU A C 1
ATOM 1075 O O . LEU A 1 134 ? 3.132 -3.119 16.115 1.00 94.00 134 LEU A O 1
ATOM 1079 N N . PRO A 1 135 ? 2.718 -4.898 17.416 1.00 89.31 135 PRO A N 1
ATOM 1080 C CA . PRO A 1 135 ? 4.115 -5.055 17.772 1.00 89.31 135 PRO A CA 1
ATOM 1081 C C . PRO A 1 135 ? 4.925 -5.460 16.533 1.00 89.31 135 PRO A C 1
ATOM 1083 O O . PRO A 1 135 ? 4.511 -6.309 15.752 1.00 89.31 135 PRO A O 1
ATOM 1086 N N . SER A 1 136 ? 6.092 -4.844 16.349 1.00 80.31 136 SER A N 1
ATOM 1087 C CA . SER A 1 136 ? 6.946 -5.114 15.189 1.00 80.31 136 SER A CA 1
ATOM 1088 C C . SER A 1 136 ? 7.616 -6.493 15.278 1.00 80.31 136 SER A C 1
ATOM 1090 O O . SER A 1 136 ? 8.158 -6.853 16.331 1.00 80.31 136 SER A O 1
ATOM 1092 N N . GLY A 1 137 ? 7.661 -7.214 14.153 1.00 67.31 137 GLY A N 1
ATOM 1093 C CA . GLY A 1 137 ? 8.217 -8.572 14.042 1.00 67.31 137 GLY A CA 1
ATOM 1094 C C . GLY A 1 137 ? 7.249 -9.661 14.528 1.00 67.31 137 GLY A C 1
ATOM 1095 O O . GLY A 1 137 ? 6.114 -9.356 14.869 1.00 67.31 137 GLY A O 1
ATOM 1096 N N . ASN A 1 138 ? 7.702 -10.920 14.619 1.00 64.06 138 ASN A N 1
ATOM 1097 C CA . ASN A 1 138 ? 6.913 -12.073 15.116 1.00 64.06 138 ASN A CA 1
ATOM 1098 C C . ASN A 1 138 ? 6.638 -12.017 16.636 1.00 64.06 138 ASN A C 1
ATOM 1100 O O . ASN A 1 138 ? 6.779 -13.006 17.358 1.00 64.06 138 ASN A O 1
ATOM 1104 N N . LYS A 1 139 ? 6.334 -10.835 17.166 1.00 74.56 139 LYS A N 1
ATOM 1105 C CA . LYS A 1 139 ? 6.046 -10.620 18.579 1.00 74.56 139 LYS A CA 1
ATOM 1106 C C . LYS A 1 139 ? 4.573 -10.900 18.859 1.00 74.56 139 LYS A C 1
ATOM 1108 O O . LYS A 1 139 ? 3.696 -10.603 18.057 1.00 74.56 139 LYS A O 1
ATOM 1113 N N . ASP A 1 140 ? 4.321 -11.451 20.041 1.00 85.00 140 ASP A N 1
ATOM 1114 C CA . ASP A 1 140 ? 2.982 -11.790 20.517 1.00 85.00 140 ASP A CA 1
ATOM 1115 C C . ASP A 1 140 ? 2.091 -10.535 20.608 1.00 85.00 140 ASP A C 1
ATOM 1117 O O . ASP A 1 140 ? 2.426 -9.575 21.308 1.00 85.00 140 ASP A O 1
ATOM 1121 N N . ALA A 1 141 ? 0.950 -10.544 19.913 1.00 92.94 141 ALA A N 1
ATOM 1122 C CA . ALA A 1 141 ? -0.039 -9.467 19.924 1.00 92.94 141 ALA A CA 1
ATOM 1123 C C . ALA A 1 141 ? -1.067 -9.637 21.059 1.00 92.94 141 ALA A C 1
ATOM 1125 O O . ALA A 1 141 ? -1.843 -8.716 21.328 1.00 92.94 141 ALA A O 1
ATOM 1126 N N . LYS A 1 142 ? -1.051 -10.755 21.804 1.00 93.62 142 LYS A N 1
ATOM 1127 C CA . LYS A 1 142 ? -1.951 -10.990 22.949 1.00 93.62 142 LYS A CA 1
ATOM 1128 C C . LYS A 1 142 ? -1.982 -9.862 23.981 1.00 93.62 142 LYS A C 1
ATOM 1130 O O . LYS A 1 142 ? -3.078 -9.591 24.475 1.00 93.62 142 LYS A O 1
ATOM 1135 N N . PRO A 1 143 ? -0.870 -9.197 24.361 1.00 94.44 143 PRO A N 1
ATOM 1136 C CA . PRO A 1 143 ? -0.938 -8.066 25.285 1.00 94.44 143 PRO A CA 1
ATOM 1137 C C . PRO A 1 143 ? -1.825 -6.937 24.744 1.00 94.44 143 PRO A C 1
ATOM 1139 O O . PRO A 1 143 ? -2.730 -6.483 25.444 1.00 94.44 143 PRO A O 1
ATOM 1142 N N . LEU A 1 144 ? -1.648 -6.577 23.468 1.00 95.38 144 LEU A N 1
ATOM 1143 C CA . LEU A 1 144 ? -2.456 -5.569 22.783 1.00 95.38 144 LEU A CA 1
ATOM 1144 C C . LEU A 1 144 ? -3.932 -5.985 22.719 1.00 95.38 144 LEU A C 1
ATOM 1146 O O . LEU A 1 144 ? -4.818 -5.212 23.085 1.00 95.38 144 LEU A O 1
ATOM 1150 N N . LEU A 1 145 ? -4.205 -7.229 22.318 1.00 95.50 145 LEU A N 1
ATOM 1151 C CA . LEU A 1 145 ? -5.5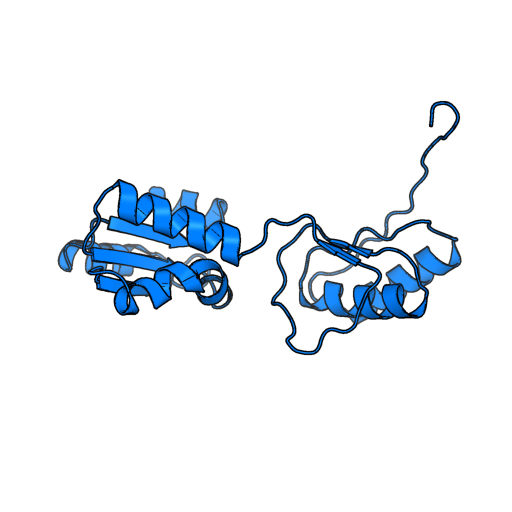68 -7.758 22.228 1.00 95.50 145 LEU A CA 1
ATOM 1152 C C . LEU A 1 145 ? -6.253 -7.818 23.606 1.00 95.50 145 LEU A C 1
ATOM 1154 O O . LEU A 1 145 ? -7.443 -7.518 23.727 1.00 95.50 145 LEU A O 1
ATOM 1158 N N . LYS A 1 146 ? -5.513 -8.135 24.678 1.00 96.44 146 LYS A N 1
ATOM 1159 C CA . LYS A 1 146 ? -6.020 -8.089 26.062 1.00 96.44 146 LYS A CA 1
ATOM 1160 C C . LYS A 1 146 ? -6.385 -6.669 26.487 1.00 96.44 146 LYS A C 1
ATOM 1162 O O . LYS A 1 146 ? -7.428 -6.483 27.117 1.00 96.44 146 LYS A O 1
ATOM 1167 N N . GLU A 1 147 ? -5.572 -5.673 26.142 1.00 96.81 147 GLU A N 1
ATOM 1168 C CA . GLU A 1 147 ? -5.901 -4.268 26.396 1.00 96.81 147 GLU A CA 1
ATOM 1169 C C . GLU A 1 147 ? -7.152 -3.829 25.637 1.00 96.81 147 GLU A C 1
ATOM 1171 O O . GLU A 1 147 ? -8.034 -3.206 26.228 1.00 96.81 147 GLU A O 1
ATOM 1176 N N . MET A 1 148 ? -7.265 -4.196 24.358 1.00 97.50 148 MET A N 1
ATOM 1177 C CA . MET A 1 148 ? -8.442 -3.912 23.533 1.00 97.50 148 MET A CA 1
ATOM 1178 C C . MET A 1 148 ? -9.701 -4.547 24.128 1.00 97.50 148 MET A C 1
ATOM 1180 O O . MET A 1 148 ? -10.725 -3.879 24.286 1.00 97.50 148 MET A O 1
ATOM 1184 N N . LYS A 1 149 ? -9.606 -5.808 24.569 1.00 97.19 149 LYS A N 1
ATOM 1185 C CA . LYS A 1 149 ? -10.690 -6.511 25.264 1.00 97.19 149 LYS A CA 1
ATOM 1186 C C . LYS A 1 149 ? -11.091 -5.798 26.558 1.00 97.19 149 LYS A C 1
ATOM 1188 O O . LYS A 1 149 ? -12.280 -5.576 26.786 1.00 97.19 149 LYS A O 1
ATOM 1193 N N . LYS A 1 150 ? -10.124 -5.391 27.389 1.00 97.69 150 LYS A N 1
ATOM 1194 C CA . LYS A 1 150 ? -10.376 -4.627 28.628 1.00 97.69 150 LYS A CA 1
ATOM 1195 C C . LYS A 1 150 ? -11.014 -3.265 28.332 1.00 97.69 150 LYS A C 1
ATOM 1197 O O . LYS A 1 150 ? -11.911 -2.838 29.055 1.00 97.69 150 LYS A O 1
ATOM 1202 N N . GLY A 1 151 ? -10.586 -2.616 27.252 1.00 96.88 151 GLY A N 1
ATOM 1203 C CA . GLY A 1 151 ? -11.114 -1.348 26.753 1.00 96.88 151 GLY A CA 1
ATOM 1204 C C . GLY A 1 151 ? -12.448 -1.449 26.007 1.00 96.88 151 GLY A C 1
ATOM 1205 O O . GLY A 1 151 ? -12.938 -0.414 25.551 1.00 96.88 151 GLY A O 1
ATOM 1206 N N . LYS A 1 152 ? -13.026 -2.659 25.887 1.00 97.00 152 LYS A N 1
ATOM 1207 C CA . LYS A 1 152 ? -14.268 -2.954 25.149 1.00 97.00 152 LYS A CA 1
ATOM 1208 C C . LYS A 1 152 ? -14.228 -2.467 23.694 1.00 97.00 152 LYS A C 1
ATOM 1210 O O . LYS A 1 152 ? -15.189 -1.906 23.172 1.00 97.00 152 LYS A O 1
ATOM 1215 N N . GLU A 1 153 ? -13.083 -2.658 23.050 1.00 97.69 153 GLU A N 1
ATOM 1216 C CA . GLU A 1 153 ? -12.827 -2.270 21.664 1.00 97.69 153 GLU A CA 1
ATOM 1217 C C . GLU A 1 153 ? -13.247 -3.401 20.721 1.00 97.69 153 GLU A C 1
ATOM 1219 O O . GLU A 1 153 ? -12.435 -4.235 20.338 1.00 97.69 153 GLU A O 1
ATOM 1224 N N . PHE A 1 154 ? -14.544 -3.461 20.407 1.00 95.75 154 PHE A N 1
ATOM 1225 C CA . PHE A 1 154 ? -15.137 -4.568 19.639 1.00 95.75 154 PHE A CA 1
ATOM 1226 C C . PHE A 1 154 ? -15.274 -4.303 18.135 1.00 95.75 154 PHE A C 1
ATOM 1228 O O . PHE A 1 154 ? -15.449 -5.240 17.364 1.00 95.75 154 PHE A O 1
ATOM 1235 N N . TYR A 1 155 ? -15.179 -3.042 17.714 1.00 97.75 155 TYR A N 1
ATOM 1236 C CA . TYR A 1 155 ? -15.220 -2.641 16.309 1.00 97.75 155 TYR A CA 1
ATOM 1237 C C . TYR A 1 155 ? -13.808 -2.285 15.869 1.00 97.75 155 TYR A C 1
ATOM 1239 O O . TYR A 1 155 ? -13.301 -1.212 16.206 1.00 97.75 155 TYR A O 1
ATOM 1247 N N . VAL A 1 156 ? -13.153 -3.222 15.189 1.00 97.81 156 VAL A N 1
ATOM 1248 C CA . VAL A 1 156 ? -11.718 -3.162 14.905 1.00 97.81 156 VAL A CA 1
ATOM 1249 C C . VAL A 1 156 ? -11.479 -3.247 13.406 1.00 97.81 156 VAL A C 1
ATOM 1251 O O . VAL A 1 156 ? -12.064 -4.089 12.729 1.00 97.81 156 VAL A O 1
ATOM 1254 N N . ILE A 1 157 ? -10.599 -2.387 12.903 1.00 97.69 157 ILE A N 1
ATOM 1255 C CA . ILE A 1 157 ? -10.074 -2.437 11.539 1.00 97.69 157 ILE A CA 1
ATOM 1256 C C . ILE A 1 157 ? -8.584 -2.731 11.640 1.00 97.69 157 ILE A C 1
ATOM 1258 O O . ILE A 1 157 ? -7.850 -1.958 12.256 1.00 97.69 157 ILE A O 1
ATOM 1262 N N . PHE A 1 158 ? -8.155 -3.838 11.041 1.00 96.50 158 PHE A N 1
ATOM 1263 C CA . PHE A 1 158 ? -6.746 -4.190 10.913 1.00 96.50 158 PHE A CA 1
ATOM 1264 C C . PHE A 1 158 ? -6.223 -3.726 9.552 1.00 96.50 158 PHE A C 1
ATOM 1266 O O . PHE A 1 158 ? -6.729 -4.152 8.516 1.00 96.50 158 PHE A O 1
ATOM 1273 N N . ASP A 1 159 ? -5.221 -2.853 9.566 1.00 95.56 159 ASP A N 1
ATOM 1274 C CA . ASP A 1 159 ? -4.418 -2.482 8.402 1.00 95.56 159 ASP A CA 1
ATOM 1275 C C . ASP A 1 159 ? -3.052 -3.167 8.526 1.00 95.56 159 ASP A C 1
ATOM 1277 O O . ASP A 1 159 ? -2.157 -2.721 9.246 1.00 95.56 159 ASP A O 1
ATOM 1281 N N . CYS A 1 160 ? -2.942 -4.326 7.887 1.00 93.81 160 CYS A N 1
ATOM 1282 C CA . CYS A 1 160 ? -1.758 -5.174 7.904 1.00 93.81 160 CYS A CA 1
ATOM 1283 C C . CYS A 1 160 ? -1.728 -6.086 6.672 1.00 93.81 160 CYS A C 1
ATOM 1285 O O . CYS A 1 160 ? -2.699 -6.170 5.912 1.00 93.81 160 CYS A O 1
ATOM 1287 N N . SER A 1 161 ? -0.604 -6.771 6.472 1.00 92.88 161 SER A N 1
ATOM 1288 C CA . SER A 1 161 ? -0.493 -7.839 5.481 1.00 92.88 161 SER A CA 1
ATOM 1289 C C . SER A 1 161 ? -1.468 -8.990 5.773 1.00 92.88 161 SER A C 1
ATOM 1291 O O . SER A 1 161 ? -1.907 -9.198 6.909 1.00 92.88 161 SER A O 1
ATOM 1293 N N . HIS A 1 162 ? -1.815 -9.766 4.745 1.00 94.25 162 HIS A N 1
ATOM 1294 C CA . HIS A 1 162 ? -2.709 -10.911 4.920 1.00 94.25 162 HIS A CA 1
ATOM 1295 C C . HIS A 1 162 ? -2.087 -12.016 5.788 1.00 94.25 162 HIS A C 1
ATOM 1297 O O . HIS A 1 162 ? -2.806 -12.713 6.504 1.00 94.25 162 HIS A O 1
ATOM 1303 N N . GLU A 1 163 ? -0.761 -12.139 5.772 1.00 92.69 163 GLU A N 1
ATOM 1304 C CA . GLU A 1 163 ? 0.009 -13.027 6.634 1.00 92.69 163 GLU A CA 1
ATOM 1305 C C . GLU A 1 163 ? -0.138 -12.609 8.100 1.00 92.69 163 GLU A C 1
ATOM 1307 O O . GLU A 1 163 ? -0.571 -13.408 8.934 1.00 92.69 163 GLU A O 1
ATOM 1312 N N . THR A 1 164 ? 0.109 -11.330 8.394 1.00 92.31 164 THR A N 1
ATOM 1313 C CA . THR A 1 164 ? -0.033 -10.757 9.738 1.00 92.31 164 THR A CA 1
ATOM 1314 C C . THR A 1 164 ? -1.477 -10.865 10.236 1.00 92.31 164 THR A C 1
ATOM 1316 O O . THR A 1 164 ? -1.717 -11.239 11.385 1.00 92.31 164 THR A O 1
ATOM 1319 N N . ALA A 1 165 ? -2.468 -10.617 9.373 1.00 93.81 165 ALA A N 1
ATOM 1320 C CA . ALA A 1 165 ? -3.878 -10.813 9.706 1.00 93.81 165 ALA A CA 1
ATOM 1321 C C . ALA A 1 165 ? -4.179 -12.274 10.088 1.00 93.81 165 ALA A C 1
ATOM 1323 O O . ALA A 1 165 ? -4.822 -12.525 11.108 1.00 93.81 165 ALA A O 1
ATOM 1324 N N . ALA A 1 166 ? -3.687 -13.244 9.310 1.00 93.56 166 ALA A N 1
ATOM 1325 C CA . ALA A 1 166 ? -3.889 -14.666 9.584 1.00 93.56 166 ALA A CA 1
ATOM 1326 C C . ALA A 1 166 ? -3.255 -15.111 10.913 1.00 93.56 166 ALA A C 1
ATOM 1328 O O . ALA A 1 166 ? -3.783 -16.006 11.576 1.00 93.56 166 ALA A O 1
ATOM 1329 N N . GLU A 1 167 ? -2.139 -14.503 11.314 1.00 91.19 167 GLU A N 1
ATOM 1330 C CA . GLU A 1 167 ? -1.516 -14.750 12.614 1.00 91.19 167 GLU A CA 1
ATOM 1331 C C . GLU A 1 167 ? -2.309 -14.132 13.765 1.00 91.19 167 GLU A C 1
ATOM 1333 O O . GLU A 1 167 ? -2.576 -14.818 14.751 1.00 91.19 167 GLU A O 1
ATOM 1338 N N . ILE A 1 168 ? -2.733 -12.873 13.635 1.00 92.00 168 ILE A N 1
ATOM 1339 C CA . ILE A 1 168 ? -3.511 -12.172 14.668 1.00 92.00 168 ILE A CA 1
ATOM 1340 C C . ILE A 1 168 ? -4.838 -12.880 14.931 1.00 92.00 168 ILE A C 1
ATOM 1342 O O . ILE A 1 168 ? -5.235 -13.016 16.083 1.00 92.00 168 ILE A O 1
ATOM 1346 N N . LEU A 1 169 ? -5.506 -13.378 13.887 1.00 92.56 169 LEU A N 1
ATOM 1347 C CA . LEU A 1 169 ? -6.784 -14.085 14.019 1.00 92.56 169 LEU A CA 1
ATOM 1348 C C . LEU A 1 169 ? -6.681 -15.408 14.799 1.00 92.56 169 LEU A C 1
ATOM 1350 O O . LEU A 1 169 ? -7.704 -15.920 15.251 1.00 92.56 169 LEU A O 1
ATOM 1354 N N . LYS A 1 170 ? -5.476 -15.971 14.959 1.00 91.94 170 LYS A N 1
ATOM 1355 C CA . LYS A 1 170 ? -5.239 -17.182 15.764 1.00 91.94 170 LYS A CA 1
ATOM 1356 C C . LYS A 1 170 ? -4.994 -16.887 17.247 1.00 91.94 170 LYS A C 1
ATOM 1358 O O . LYS A 1 170 ? -4.996 -17.831 18.040 1.00 91.94 170 LYS A O 1
ATOM 1363 N N . GLN A 1 171 ? -4.691 -15.639 17.608 1.00 86.38 171 GLN A N 1
ATOM 1364 C CA . GLN A 1 171 ? -4.273 -15.251 18.961 1.00 86.38 171 GLN A CA 1
ATOM 1365 C C . GLN A 1 171 ? -5.451 -14.934 19.882 1.00 86.38 171 GLN A C 1
ATOM 1367 O O . GLN A 1 171 ? -5.308 -15.256 21.088 1.00 86.38 171 GLN A O 1
#